Protein AF-A0A961GKP5-F1 (afdb_monomer_lite)

Sequence (134 aa):
MTSTETPQRLISDMRGVRYGEVLAVYQRDDGFEAEVYGTQLLNDCPQELWETLDPTAIAAELGAVFVKLNGPRYWMLDGLGTKVAVVDPVMRAFNGLDMRRIAVVHLGDDPVAVPYTERHVNRGAVFFFDAGSP

Radius of gyration: 16.38 Å; chains: 1; bounding box: 41×34×49 Å

pLDDT: mean 91.59, std 9.84, range [42.91, 98.5]

Structure (mmCIF, N/CA/C/O backbone):
data_AF-A0A961GKP5-F1
#
_entry.id   AF-A0A961GKP5-F1
#
loop_
_atom_site.group_PDB
_atom_site.id
_atom_site.type_symbol
_atom_site.label_atom_id
_atom_site.label_alt_id
_atom_site.label_comp_id
_atom_site.label_asym_id
_atom_site.label_entity_id
_atom_site.label_seq_id
_atom_site.pdbx_PDB_ins_code
_atom_site.Cartn_x
_atom_site.Cartn_y
_atom_site.Cartn_z
_atom_site.occupancy
_atom_site.B_iso_or_equiv
_atom_site.auth_seq_id
_atom_site.auth_comp_id
_atom_site.auth_asym_id
_atom_site.auth_atom_id
_atom_site.pdbx_PDB_model_num
ATOM 1 N N . MET A 1 1 ? -14.490 -13.849 -33.123 1.00 42.91 1 MET A N 1
ATOM 2 C CA . MET A 1 1 ? -13.048 -13.904 -32.815 1.00 42.91 1 MET A CA 1
ATOM 3 C C . MET A 1 1 ? -12.736 -12.685 -31.971 1.00 42.91 1 MET A C 1
ATOM 5 O O . MET A 1 1 ? -12.700 -11.587 -32.504 1.00 42.91 1 MET A O 1
ATOM 9 N N . THR A 1 2 ? -12.655 -12.837 -30.655 1.00 46.72 2 THR A N 1
ATOM 10 C CA . THR A 1 2 ? -12.161 -11.779 -29.767 1.00 46.72 2 THR A CA 1
ATOM 11 C C . THR A 1 2 ? -10.656 -11.688 -29.989 1.00 46.72 2 THR A C 1
ATOM 13 O O . THR A 1 2 ? -9.949 -12.669 -29.776 1.00 46.72 2 THR A O 1
ATOM 16 N N . SER A 1 3 ? -10.179 -10.559 -30.512 1.00 52.59 3 SER A N 1
ATOM 17 C CA . SER A 1 3 ? -8.747 -10.308 -30.660 1.00 52.59 3 SER A CA 1
ATOM 18 C C . SER A 1 3 ? -8.150 -10.189 -29.261 1.00 52.59 3 SER A C 1
ATOM 20 O O . SER A 1 3 ? -8.503 -9.272 -28.522 1.00 52.59 3 SER A O 1
ATOM 22 N N . THR A 1 4 ? -7.310 -11.138 -28.859 1.00 60.75 4 THR A N 1
ATOM 23 C CA . THR A 1 4 ? -6.550 -11.036 -27.612 1.00 60.75 4 THR A CA 1
ATOM 24 C C . THR A 1 4 ? -5.416 -10.047 -27.863 1.00 60.75 4 THR A C 1
ATOM 26 O O . THR A 1 4 ? -4.362 -10.424 -28.375 1.00 60.75 4 THR A O 1
ATOM 29 N N . GLU A 1 5 ? -5.648 -8.762 -27.599 1.00 75.75 5 GLU A N 1
ATOM 30 C CA . GLU A 1 5 ? -4.587 -7.759 -27.692 1.00 75.75 5 GLU A CA 1
ATOM 31 C C . GLU A 1 5 ? -3.441 -8.128 -26.746 1.00 75.75 5 GLU A C 1
ATOM 33 O O . GLU A 1 5 ? -3.649 -8.530 -25.598 1.00 75.75 5 GLU A O 1
ATOM 38 N N . THR A 1 6 ? -2.211 -8.029 -27.250 1.00 83.50 6 THR A N 1
ATOM 39 C CA . THR A 1 6 ? -1.018 -8.242 -26.433 1.00 83.50 6 THR A CA 1
ATOM 40 C C . THR A 1 6 ? -0.987 -7.196 -25.315 1.00 83.50 6 THR A C 1
ATOM 42 O O . THR A 1 6 ? -1.163 -6.011 -25.606 1.00 83.50 6 THR A O 1
ATOM 45 N N . PRO A 1 7 ? -0.753 -7.585 -24.047 1.00 88.81 7 PRO A N 1
ATOM 46 C CA . PRO A 1 7 ? -0.687 -6.626 -22.954 1.00 88.81 7 PRO A CA 1
ATOM 47 C C . PRO A 1 7 ? 0.378 -5.555 -23.214 1.00 88.81 7 PRO A C 1
ATOM 49 O O . PRO A 1 7 ? 1.528 -5.874 -23.521 1.00 88.81 7 PRO A O 1
ATOM 52 N N . GLN A 1 8 ? 0.008 -4.282 -23.065 1.00 93.56 8 GLN A N 1
ATOM 53 C CA . GLN A 1 8 ? 0.917 -3.155 -23.265 1.00 93.56 8 GLN A CA 1
ATOM 54 C C . GLN A 1 8 ? 1.628 -2.774 -21.959 1.00 93.56 8 GLN A C 1
ATOM 56 O O . GLN A 1 8 ? 0.993 -2.652 -20.907 1.00 93.56 8 GLN A O 1
ATOM 61 N N . ARG A 1 9 ? 2.945 -2.541 -22.034 1.00 95.38 9 ARG A N 1
ATOM 62 C CA . ARG A 1 9 ? 3.709 -1.905 -20.952 1.00 95.38 9 ARG A CA 1
ATOM 63 C C . ARG A 1 9 ? 3.412 -0.410 -20.952 1.00 95.38 9 ARG A C 1
ATOM 65 O O . ARG A 1 9 ? 3.669 0.267 -21.943 1.00 95.38 9 ARG A O 1
ATOM 72 N N . LEU A 1 10 ? 2.866 0.084 -19.846 1.00 95.31 10 LEU A N 1
ATOM 73 C CA . LEU A 1 10 ? 2.513 1.493 -19.663 1.00 95.31 10 LEU A CA 1
ATOM 74 C C . LEU A 1 10 ? 3.564 2.240 -18.839 1.00 95.31 10 LEU A C 1
ATOM 76 O O . LEU A 1 10 ? 3.749 3.438 -19.016 1.00 95.31 10 LEU A O 1
ATOM 80 N N . ILE A 1 11 ? 4.236 1.530 -17.932 1.00 95.81 11 ILE A N 1
ATOM 81 C CA . ILE A 1 11 ? 5.247 2.078 -17.029 1.00 95.81 11 ILE A CA 1
ATOM 82 C C . ILE A 1 11 ? 6.437 1.119 -17.020 1.00 95.81 11 ILE A C 1
ATOM 84 O O . ILE A 1 11 ? 6.244 -0.092 -16.896 1.00 95.81 11 ILE A O 1
ATOM 88 N N . SER A 1 12 ? 7.643 1.664 -17.150 1.00 96.06 12 SER A N 1
ATOM 89 C CA . SER A 1 12 ? 8.920 0.937 -17.139 1.00 96.06 12 SER A CA 1
ATOM 90 C C . SER A 1 12 ? 9.733 1.281 -15.890 1.00 96.06 12 SER A C 1
ATOM 92 O O . SER A 1 12 ? 9.296 2.088 -15.072 1.00 96.06 12 SER A O 1
ATOM 94 N N . ASP A 1 13 ? 10.914 0.673 -15.764 1.00 94.19 13 ASP A N 1
ATOM 95 C CA . ASP A 1 13 ? 11.936 1.012 -14.767 1.00 94.19 13 ASP A CA 1
ATOM 96 C C . ASP A 1 13 ? 11.451 0.857 -13.321 1.00 94.19 13 ASP A C 1
ATOM 98 O O . ASP A 1 13 ? 11.806 1.618 -12.424 1.00 94.19 13 ASP A O 1
ATOM 102 N N . MET A 1 14 ? 10.600 -0.145 -13.092 1.00 95.75 14 MET A N 1
ATOM 103 C CA . MET A 1 14 ? 10.002 -0.399 -11.781 1.00 95.75 14 MET A CA 1
ATOM 104 C C . MET A 1 14 ? 10.842 -1.322 -10.897 1.00 95.75 14 MET A C 1
ATOM 106 O O . MET A 1 14 ? 10.587 -1.409 -9.694 1.00 95.75 14 MET A O 1
ATOM 110 N N . ARG A 1 15 ? 11.855 -1.994 -11.449 1.00 95.31 15 ARG A N 1
ATOM 111 C CA . ARG A 1 15 ? 12.706 -2.894 -10.672 1.00 95.31 15 ARG A CA 1
ATOM 112 C C . ARG A 1 15 ? 13.489 -2.101 -9.633 1.00 95.31 15 ARG A C 1
ATOM 114 O O . ARG A 1 15 ? 14.113 -1.095 -9.947 1.00 95.31 15 ARG A O 1
ATOM 121 N N . GLY A 1 16 ? 13.444 -2.549 -8.382 1.00 95.19 16 GLY A N 1
ATOM 122 C CA . GLY A 1 16 ? 14.104 -1.856 -7.277 1.00 95.19 16 GLY A CA 1
ATOM 123 C C . GLY A 1 16 ? 13.435 -0.538 -6.874 1.00 95.19 16 GLY A C 1
ATOM 124 O O . GLY A 1 16 ? 13.956 0.150 -6.001 1.00 95.19 16 GLY A O 1
ATOM 125 N N . VAL A 1 17 ? 12.274 -0.181 -7.437 1.00 96.56 17 VAL A N 1
ATOM 126 C CA . VAL A 1 17 ? 11.507 0.970 -6.944 1.00 96.56 17 VAL A CA 1
ATOM 127 C C . VAL A 1 17 ? 10.959 0.648 -5.560 1.00 96.56 17 VAL A C 1
ATOM 129 O O . VAL A 1 17 ? 10.308 -0.384 -5.352 1.00 96.56 17 VAL A O 1
ATOM 132 N N . ARG A 1 18 ? 11.235 1.545 -4.610 1.00 97.81 18 ARG A N 1
ATOM 133 C CA . ARG A 1 18 ? 10.817 1.414 -3.218 1.00 97.81 18 ARG A CA 1
ATOM 134 C C . ARG A 1 18 ? 9.373 1.871 -3.031 1.00 97.81 18 ARG A C 1
ATOM 136 O O . ARG A 1 18 ? 8.953 2.875 -3.599 1.00 97.81 18 ARG A O 1
ATOM 143 N N . TYR A 1 19 ? 8.606 1.130 -2.241 1.00 98.19 19 TYR A N 1
ATOM 144 C CA . TYR A 1 19 ? 7.222 1.463 -1.911 1.00 98.19 19 TYR A CA 1
ATOM 145 C C . TYR A 1 19 ? 6.844 0.997 -0.504 1.00 98.19 19 TYR A C 1
ATOM 147 O O . TYR A 1 19 ? 7.494 0.124 0.065 1.00 98.19 19 TYR A O 1
ATOM 155 N N . GLY A 1 20 ? 5.766 1.544 0.047 1.00 98.12 20 GLY A N 1
ATOM 156 C CA . GLY A 1 20 ? 5.162 1.075 1.294 1.00 98.12 20 GLY A CA 1
ATOM 157 C C . GLY A 1 20 ? 3.651 0.986 1.170 1.00 98.12 20 GLY A C 1
ATOM 158 O O . GLY A 1 20 ? 3.059 1.628 0.299 1.00 98.12 20 GLY A O 1
ATOM 159 N N . GLU A 1 21 ? 3.034 0.174 2.027 1.00 98.00 21 GLU A N 1
ATOM 160 C CA . GLU A 1 21 ? 1.582 -0.005 2.059 1.00 98.00 21 GLU A CA 1
ATOM 161 C C . GLU A 1 21 ? 1.035 0.061 3.495 1.00 98.00 21 GLU A C 1
ATOM 163 O O . GLU A 1 21 ? 1.524 -0.631 4.390 1.00 98.00 21 GLU A O 1
ATOM 168 N N . VAL A 1 22 ? -0.010 0.859 3.702 1.00 98.38 22 VAL A N 1
ATOM 169 C CA . VAL A 1 22 ? -0.811 0.923 4.930 1.00 98.38 22 VAL A CA 1
ATOM 170 C C . VAL A 1 22 ? -2.119 0.183 4.664 1.00 98.38 22 VAL A C 1
ATOM 172 O O . VAL A 1 22 ? -2.903 0.588 3.807 1.00 98.38 22 VAL A O 1
ATOM 175 N N . LEU A 1 23 ? -2.343 -0.927 5.365 1.00 97.50 23 LEU A N 1
ATOM 176 C CA . LEU A 1 23 ? -3.549 -1.744 5.228 1.00 97.50 23 LEU A CA 1
ATOM 177 C C . LEU A 1 23 ? -4.475 -1.435 6.401 1.00 97.50 23 LEU A C 1
ATOM 179 O O . LEU A 1 23 ? -4.227 -1.913 7.508 1.00 97.50 23 LEU A O 1
ATOM 183 N N . ALA A 1 24 ? -5.515 -0.642 6.162 1.00 97.94 24 ALA A N 1
ATOM 184 C CA . ALA A 1 24 ? -6.540 -0.332 7.152 1.00 97.94 24 ALA A CA 1
ATOM 185 C C . ALA A 1 24 ? -7.656 -1.375 7.073 1.00 97.94 24 ALA A C 1
ATOM 187 O O . ALA A 1 24 ? -8.315 -1.497 6.041 1.00 97.94 24 ALA A O 1
ATOM 188 N N . VAL A 1 25 ? -7.837 -2.149 8.143 1.00 97.38 25 VAL A N 1
ATOM 189 C CA . VAL A 1 25 ? -8.804 -3.248 8.193 1.00 97.38 25 VAL A CA 1
ATOM 190 C C . VAL A 1 25 ? -10.062 -2.807 8.910 1.00 97.38 25 VAL A C 1
ATOM 192 O O . VAL A 1 25 ? -10.012 -2.315 10.034 1.00 97.38 25 VAL A O 1
ATOM 195 N N . TYR A 1 26 ? -11.201 -3.048 8.285 1.00 97.50 26 TYR A N 1
ATOM 196 C CA . TYR A 1 26 ? -12.505 -2.707 8.805 1.00 97.50 26 TYR A CA 1
ATOM 197 C C . TYR A 1 26 ? -13.390 -3.936 8.930 1.00 97.50 26 TYR A C 1
ATOM 199 O O . TYR A 1 26 ? -13.313 -4.854 8.116 1.00 97.50 26 TYR A O 1
ATOM 207 N N . GLN A 1 27 ? -14.277 -3.904 9.918 1.00 96.69 27 GLN A N 1
ATOM 208 C CA . GLN A 1 27 ? -15.420 -4.800 9.977 1.00 96.69 27 GLN A CA 1
ATOM 209 C C . GLN A 1 27 ? -16.561 -4.210 9.135 1.00 96.69 27 GLN A C 1
ATOM 211 O O . GLN A 1 27 ? -16.861 -3.015 9.223 1.00 96.69 27 GLN A O 1
ATOM 216 N N . ARG A 1 28 ? -17.161 -5.048 8.296 1.00 94.38 28 ARG A N 1
ATOM 217 C CA . ARG A 1 28 ? -18.333 -4.788 7.455 1.00 94.38 28 ARG A CA 1
ATOM 218 C C . ARG A 1 28 ? -19.419 -5.808 7.798 1.00 94.38 28 ARG A C 1
ATOM 220 O O . ARG A 1 28 ? -19.182 -6.743 8.564 1.00 94.38 28 ARG A O 1
ATOM 227 N N . ASP A 1 29 ? -20.600 -5.628 7.220 1.00 92.12 29 ASP A N 1
ATOM 228 C CA . ASP A 1 29 ? -21.729 -6.540 7.432 1.00 92.12 29 ASP A CA 1
ATOM 229 C C . ASP A 1 29 ? -21.451 -7.956 6.889 1.00 92.12 29 ASP A C 1
ATOM 231 O O . ASP A 1 29 ? -21.998 -8.930 7.400 1.00 92.12 29 ASP A O 1
ATOM 235 N N . ASP A 1 30 ? -20.581 -8.080 5.883 1.00 89.88 30 ASP A N 1
ATOM 236 C CA . ASP A 1 30 ? -20.222 -9.317 5.180 1.00 89.88 30 ASP A CA 1
ATOM 237 C C . ASP A 1 30 ? -18.813 -9.846 5.521 1.00 89.88 30 ASP A C 1
ATOM 239 O O . ASP A 1 30 ? -18.262 -10.679 4.800 1.00 89.88 30 ASP A O 1
ATOM 243 N N . GLY A 1 31 ? -18.228 -9.377 6.627 1.00 93.50 31 GLY A N 1
ATOM 244 C CA . GLY A 1 31 ? -16.925 -9.818 7.126 1.00 93.50 31 GLY A CA 1
ATOM 245 C C . GLY A 1 31 ? -15.917 -8.678 7.219 1.00 93.50 31 GLY A C 1
ATOM 246 O O . GLY A 1 31 ? -16.268 -7.521 7.442 1.00 93.50 31 GLY A O 1
ATOM 247 N N . PHE A 1 32 ? -14.633 -8.996 7.095 1.00 94.81 32 PHE A N 1
ATOM 248 C CA . PHE A 1 32 ? -13.556 -8.017 7.165 1.00 94.81 32 PHE A CA 1
ATOM 249 C C . PHE A 1 32 ? -13.059 -7.611 5.782 1.00 94.81 32 PHE A C 1
ATOM 251 O O . PHE A 1 32 ? -12.905 -8.430 4.874 1.00 94.81 32 PHE A O 1
ATOM 258 N N . GLU A 1 33 ? -12.726 -6.334 5.652 1.00 94.06 33 GLU A N 1
ATOM 259 C CA . GLU A 1 33 ? -12.208 -5.731 4.431 1.00 94.06 33 GLU A CA 1
ATOM 260 C C . GLU A 1 33 ? -10.985 -4.871 4.754 1.00 94.06 33 GLU A C 1
ATOM 262 O O . GLU A 1 33 ? -10.994 -4.110 5.719 1.00 94.06 33 GLU A O 1
ATOM 267 N N . ALA A 1 34 ? -9.930 -4.971 3.946 1.00 94.81 34 ALA A N 1
ATOM 268 C CA . ALA A 1 34 ? -8.757 -4.114 4.046 1.00 94.81 34 ALA A CA 1
ATOM 269 C C . ALA A 1 34 ? -8.707 -3.108 2.894 1.00 94.81 34 ALA A C 1
ATOM 271 O O . ALA A 1 34 ? -8.593 -3.498 1.730 1.00 94.81 34 ALA A O 1
ATOM 272 N N . GLU A 1 35 ? -8.692 -1.817 3.216 1.00 95.56 35 GLU A N 1
ATOM 273 C CA . GLU A 1 35 ? -8.282 -0.783 2.272 1.00 95.56 35 GLU A CA 1
ATOM 274 C C . GLU A 1 35 ? -6.757 -0.671 2.268 1.00 95.56 35 GLU A C 1
ATOM 276 O O . GLU A 1 35 ? -6.128 -0.449 3.305 1.00 95.56 35 GLU A O 1
ATOM 281 N N . VAL A 1 36 ? -6.149 -0.820 1.092 1.00 95.62 36 VAL A N 1
ATOM 282 C CA . VAL A 1 36 ? -4.695 -0.757 0.925 1.00 95.62 36 VAL A CA 1
ATOM 283 C C . VAL A 1 36 ? -4.319 0.604 0.366 1.00 95.62 36 VAL A C 1
ATOM 285 O O . VAL A 1 36 ? -4.591 0.891 -0.803 1.00 95.62 36 VAL A O 1
ATOM 288 N N . TYR A 1 37 ? -3.666 1.424 1.181 1.00 97.88 37 TYR A N 1
ATOM 289 C CA . TYR A 1 37 ? -3.061 2.685 0.769 1.00 97.88 37 TYR A CA 1
ATOM 290 C C . TYR A 1 37 ? -1.593 2.455 0.439 1.00 97.88 37 TYR A C 1
ATOM 292 O O . TYR A 1 37 ? -0.885 1.825 1.216 1.00 97.88 37 TYR A O 1
ATOM 300 N N . GLY A 1 38 ? -1.130 2.937 -0.709 1.00 97.50 38 GLY A N 1
ATOM 301 C CA . GLY A 1 38 ? 0.226 2.686 -1.181 1.00 97.50 38 GLY A CA 1
ATOM 302 C C . GLY A 1 38 ? 0.898 3.918 -1.779 1.00 97.50 38 GLY A C 1
ATOM 303 O O . GLY A 1 38 ? 0.226 4.816 -2.295 1.00 97.50 38 GLY A O 1
ATOM 304 N N . THR A 1 39 ? 2.232 3.953 -1.712 1.00 98.06 39 THR A N 1
ATOM 305 C CA . THR A 1 39 ? 3.064 5.050 -2.250 1.00 98.06 39 THR A CA 1
ATOM 306 C C .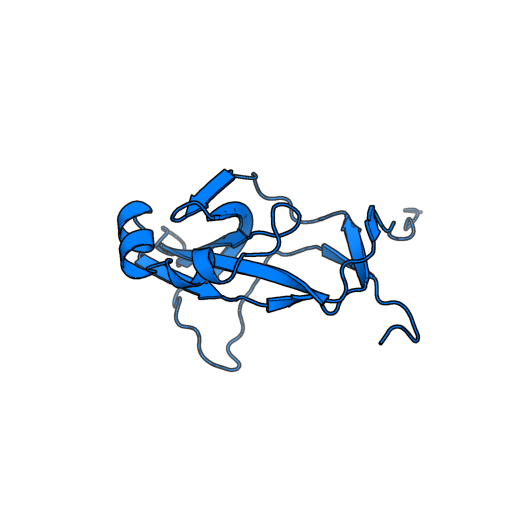 THR A 1 39 ? 3.376 4.906 -3.743 1.00 98.06 39 THR A C 1
ATOM 308 O O . THR A 1 39 ? 4.033 5.769 -4.325 1.00 98.06 39 THR A O 1
ATOM 311 N N . GLN A 1 40 ? 2.953 3.811 -4.388 1.00 94.44 40 GLN A N 1
ATOM 312 C CA . GLN A 1 40 ? 3.383 3.466 -5.744 1.00 94.44 40 GLN A CA 1
ATOM 313 C C . GLN A 1 40 ? 3.043 4.586 -6.732 1.00 94.44 40 GLN A C 1
ATOM 315 O O . GLN A 1 40 ? 1.877 4.967 -6.869 1.00 94.44 40 GLN A O 1
ATOM 320 N N . LEU A 1 41 ? 4.060 5.037 -7.475 1.00 93.31 41 LEU A N 1
ATOM 321 C CA . LEU A 1 41 ? 4.009 6.149 -8.438 1.00 93.31 41 LEU A CA 1
ATOM 322 C C . LEU A 1 41 ? 3.705 7.527 -7.815 1.00 93.31 41 LEU A C 1
ATOM 324 O O . LEU A 1 41 ? 3.317 8.436 -8.544 1.00 93.31 41 LEU A O 1
ATOM 328 N N . LEU A 1 42 ?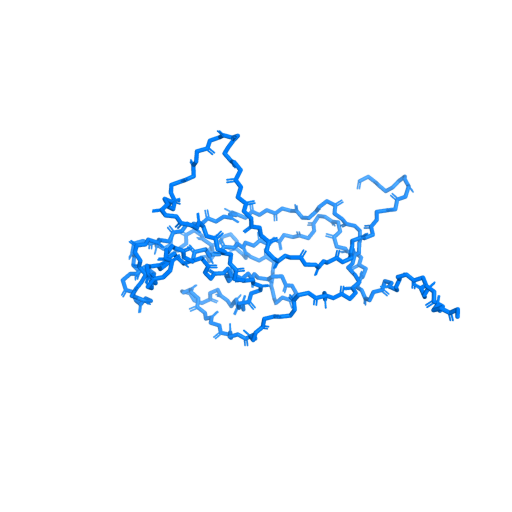 3.842 7.680 -6.494 1.00 96.25 42 LEU A N 1
ATOM 329 C CA . LEU A 1 42 ? 3.678 8.954 -5.783 1.00 96.25 42 LEU A CA 1
ATOM 330 C C . LEU A 1 42 ? 4.987 9.399 -5.124 1.00 96.25 42 LEU A C 1
ATOM 332 O O . LEU A 1 42 ? 5.397 10.542 -5.279 1.00 96.25 42 LEU A O 1
ATOM 336 N N . ASN A 1 43 ? 5.648 8.488 -4.411 1.00 97.00 43 ASN A N 1
ATOM 337 C CA . ASN A 1 43 ? 6.953 8.694 -3.786 1.00 97.00 43 ASN A CA 1
ATOM 338 C C . ASN A 1 43 ? 7.644 7.340 -3.547 1.00 97.0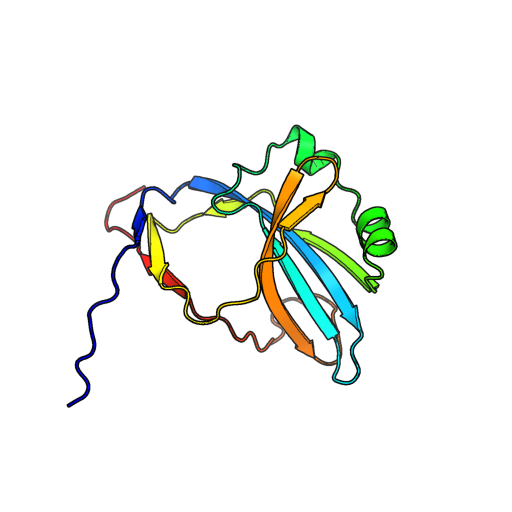0 43 ASN A C 1
ATOM 340 O O . ASN A 1 43 ? 7.042 6.275 -3.702 1.00 97.00 43 ASN A O 1
ATOM 344 N N . ASP A 1 44 ? 8.909 7.382 -3.144 1.00 96.19 44 ASP A N 1
ATOM 345 C CA . ASP A 1 44 ? 9.767 6.223 -2.872 1.00 96.19 44 ASP A CA 1
ATOM 346 C C . ASP A 1 44 ? 9.661 5.703 -1.421 1.00 96.19 44 ASP A C 1
ATOM 348 O O . ASP A 1 44 ? 10.525 4.959 -0.945 1.00 96.19 44 ASP A O 1
ATOM 352 N N . CYS A 1 45 ? 8.582 6.064 -0.716 1.00 97.94 45 CYS A N 1
ATOM 353 C CA . CYS A 1 45 ? 8.290 5.710 0.673 1.00 97.94 45 CYS A CA 1
ATOM 354 C C . CYS A 1 45 ? 9.362 6.159 1.695 1.00 97.94 45 CYS A C 1
ATOM 356 O O . CYS A 1 45 ? 9.807 5.311 2.474 1.00 97.94 45 CYS A O 1
ATOM 358 N N . PRO A 1 46 ? 9.829 7.427 1.724 1.00 97.75 46 PRO A N 1
ATOM 359 C CA . PRO A 1 46 ? 11.005 7.865 2.497 1.00 97.75 46 PRO A CA 1
ATOM 360 C C . PRO A 1 46 ? 11.098 7.254 3.904 1.00 97.75 46 PRO A C 1
ATOM 362 O O . PRO A 1 46 ? 10.113 7.241 4.638 1.00 97.75 46 PRO A O 1
ATOM 365 N N . GLN A 1 47 ? 12.264 6.698 4.266 1.00 97.69 47 GLN A N 1
ATOM 366 C CA . GLN A 1 47 ? 12.438 5.943 5.523 1.00 97.69 47 GLN A CA 1
ATOM 367 C C . GLN A 1 47 ? 12.041 6.767 6.750 1.00 97.69 47 GLN A C 1
ATOM 369 O O . GLN A 1 47 ? 11.295 6.279 7.590 1.00 97.69 47 GLN A O 1
ATOM 374 N N . GLU A 1 48 ? 12.484 8.021 6.800 1.00 97.69 48 GLU A N 1
ATOM 375 C CA . GLU A 1 48 ? 12.199 8.951 7.894 1.00 97.69 48 GLU A CA 1
ATOM 376 C C . GLU A 1 48 ? 10.699 9.202 8.095 1.00 97.69 48 GLU A C 1
ATOM 378 O O . GLU A 1 48 ? 10.242 9.257 9.230 1.00 97.69 48 GLU A O 1
ATOM 383 N N . LEU A 1 49 ? 9.911 9.277 7.017 1.00 98.12 49 LEU A N 1
ATOM 384 C CA . LEU A 1 49 ? 8.457 9.414 7.109 1.00 98.12 49 LEU A CA 1
ATOM 385 C C . LEU A 1 49 ? 7.799 8.079 7.465 1.00 98.12 49 LEU A C 1
ATOM 387 O O . LEU A 1 49 ? 6.895 8.038 8.293 1.00 98.12 49 LEU A O 1
ATOM 391 N N . TRP A 1 50 ? 8.264 6.971 6.887 1.00 98.38 50 TRP A N 1
ATOM 392 C CA . TRP A 1 50 ? 7.715 5.646 7.175 1.00 98.38 50 TRP A CA 1
ATOM 393 C C . TRP A 1 50 ? 7.865 5.248 8.650 1.00 98.38 50 TRP A C 1
ATOM 395 O O . TRP A 1 50 ? 6.930 4.717 9.244 1.00 98.38 50 TRP A O 1
ATOM 405 N N . GLU A 1 51 ? 9.017 5.532 9.261 1.00 98.06 51 GLU A N 1
ATOM 406 C CA . GLU A 1 51 ? 9.286 5.224 10.675 1.00 98.06 51 GLU A CA 1
ATOM 407 C C . GLU A 1 51 ? 8.432 6.036 11.649 1.00 98.06 51 GLU A C 1
ATOM 409 O O . GLU A 1 51 ? 8.292 5.659 12.810 1.00 98.06 51 GLU A O 1
ATOM 414 N N . THR A 1 52 ? 7.832 7.130 11.184 1.00 97.94 52 THR A N 1
ATOM 415 C CA . THR A 1 52 ? 6.941 7.949 12.009 1.00 97.94 52 THR A CA 1
ATOM 416 C C . THR A 1 52 ? 5.505 7.423 12.064 1.00 97.94 52 THR A C 1
ATOM 418 O O . THR A 1 52 ? 4.694 7.947 12.827 1.00 97.94 52 THR A O 1
ATOM 421 N N . LEU A 1 53 ? 5.161 6.416 11.253 1.00 98.50 53 LEU A N 1
ATOM 422 C CA . LEU A 1 53 ? 3.807 5.877 11.201 1.00 98.50 53 LEU A CA 1
ATOM 423 C C . LEU A 1 53 ? 3.493 5.051 12.452 1.00 98.50 53 LEU A C 1
ATOM 425 O O . LEU A 1 53 ? 4.152 4.052 12.736 1.00 98.50 53 LEU A O 1
ATOM 429 N N . ASP A 1 54 ? 2.415 5.414 13.144 1.00 98.31 54 ASP A N 1
ATOM 430 C CA . ASP A 1 54 ? 1.847 4.624 14.236 1.00 98.31 54 ASP A CA 1
ATOM 431 C C . ASP A 1 54 ? 0.564 3.917 13.755 1.00 98.31 54 ASP A C 1
ATOM 433 O O . ASP A 1 54 ? -0.456 4.579 13.539 1.00 98.31 54 ASP A O 1
ATOM 437 N N . PRO A 1 55 ? 0.562 2.579 13.596 1.00 98.06 55 PRO A N 1
ATOM 438 C CA . PRO A 1 55 ? -0.621 1.856 13.133 1.00 98.06 55 PRO A CA 1
ATOM 439 C C . PRO A 1 55 ? -1.817 1.991 14.085 1.00 98.06 55 PRO A C 1
ATOM 441 O O . PRO A 1 55 ? -2.957 1.977 13.626 1.00 98.06 55 PRO A O 1
ATOM 444 N N . THR A 1 56 ? -1.592 2.149 15.390 1.00 98.38 56 THR A N 1
ATOM 445 C CA . THR A 1 56 ? -2.678 2.311 16.368 1.00 98.38 56 THR A CA 1
ATOM 446 C C . THR A 1 56 ? -3.332 3.678 16.213 1.00 98.38 56 THR A C 1
ATOM 448 O O . THR A 1 56 ? -4.559 3.774 16.165 1.00 98.38 56 THR A O 1
ATOM 451 N N . ALA A 1 57 ? -2.522 4.731 16.077 1.00 98.31 57 ALA A N 1
ATOM 452 C CA . ALA A 1 57 ? -3.019 6.087 15.858 1.00 98.31 57 ALA A CA 1
ATOM 453 C C . ALA A 1 57 ? -3.766 6.201 14.521 1.00 98.31 57 ALA A C 1
ATOM 455 O O . ALA A 1 57 ? -4.864 6.753 14.473 1.00 98.31 57 ALA A O 1
ATOM 456 N N . ILE A 1 58 ? -3.216 5.606 13.456 1.00 98.44 58 ILE A N 1
ATOM 457 C CA . ILE A 1 58 ? -3.851 5.579 12.133 1.00 98.44 58 ILE A CA 1
ATOM 458 C C . ILE A 1 58 ? -5.172 4.802 12.186 1.00 98.44 58 ILE A C 1
ATOM 460 O O . ILE A 1 58 ? -6.166 5.251 11.621 1.00 98.44 58 ILE A O 1
ATOM 464 N N . ALA A 1 59 ? -5.222 3.655 12.875 1.00 98.44 59 ALA A N 1
ATOM 465 C CA . ALA A 1 59 ? -6.461 2.895 13.020 1.00 98.44 59 ALA A CA 1
ATOM 466 C C . ALA A 1 59 ? -7.551 3.723 13.713 1.00 98.44 59 ALA A C 1
ATOM 468 O O . ALA A 1 59 ? -8.684 3.763 13.233 1.00 98.44 59 ALA A O 1
ATOM 469 N N . ALA A 1 60 ? -7.194 4.433 14.788 1.00 98.31 60 ALA A N 1
ATOM 470 C CA . ALA A 1 60 ? -8.112 5.308 15.506 1.00 98.31 60 ALA A CA 1
ATOM 471 C C . ALA A 1 60 ? -8.609 6.478 14.638 1.00 98.31 60 ALA A C 1
ATOM 473 O O . ALA A 1 60 ? -9.807 6.753 14.629 1.00 98.31 60 ALA A O 1
ATOM 474 N N . GLU A 1 61 ? -7.724 7.130 13.875 1.00 97.38 61 GLU A N 1
ATOM 475 C CA . GLU A 1 61 ? -8.095 8.208 12.943 1.00 97.38 61 GLU A CA 1
ATOM 476 C C . GLU A 1 61 ? -9.072 7.716 11.867 1.00 97.38 61 GLU A C 1
ATOM 478 O O . GLU A 1 61 ? -10.049 8.389 11.535 1.00 97.38 61 GLU A O 1
ATOM 483 N N . LEU A 1 62 ? -8.813 6.529 11.323 1.00 97.25 62 LEU A N 1
ATOM 484 C CA . LEU A 1 62 ? -9.588 5.961 10.229 1.00 97.25 62 LEU A CA 1
ATOM 485 C C . LEU A 1 62 ? -10.876 5.261 10.678 1.00 97.25 62 LEU A C 1
ATOM 487 O O . LEU A 1 62 ? -11.671 4.881 9.818 1.00 97.25 62 LEU A O 1
ATOM 491 N N . GLY A 1 63 ? -11.073 5.037 11.981 1.00 97.75 63 GLY A N 1
ATOM 492 C CA . GLY A 1 63 ? -12.130 4.157 12.487 1.00 97.75 63 GLY A CA 1
ATOM 493 C C . GLY A 1 63 ? -11.952 2.698 12.042 1.00 97.75 63 GLY A C 1
ATOM 494 O O . GLY A 1 63 ? -12.932 1.976 11.860 1.00 97.75 63 GLY A O 1
ATOM 495 N N . ALA A 1 64 ? -10.709 2.279 11.803 1.00 97.94 64 ALA A N 1
ATOM 496 C CA . ALA A 1 64 ? -10.363 0.914 11.433 1.00 97.94 64 ALA A CA 1
ATOM 497 C C . ALA A 1 64 ? -10.245 0.034 12.689 1.00 97.94 64 ALA A C 1
ATOM 499 O O . ALA A 1 64 ? -9.896 0.510 13.768 1.00 97.94 64 ALA A O 1
ATOM 500 N N . VAL A 1 65 ? -10.488 -1.269 12.546 1.00 97.19 65 VAL A N 1
ATOM 501 C CA . VAL A 1 65 ? -10.306 -2.254 13.626 1.00 97.19 65 VAL A CA 1
ATOM 502 C C . VAL A 1 65 ? -8.826 -2.376 13.981 1.00 97.19 65 VAL A C 1
ATOM 504 O O . VAL A 1 65 ? -8.460 -2.415 15.152 1.00 97.19 65 VAL A O 1
ATOM 507 N N . PHE A 1 66 ? -7.969 -2.419 12.963 1.00 97.44 66 PHE A N 1
ATOM 508 C CA . PHE A 1 66 ? -6.524 -2.302 13.108 1.00 97.44 66 PHE A CA 1
ATOM 509 C C . PHE A 1 66 ? -5.893 -1.876 11.782 1.00 97.44 66 PHE A C 1
ATOM 511 O O . PHE A 1 66 ? -6.517 -1.932 10.719 1.00 97.44 66 PHE A O 1
ATOM 518 N N . VAL A 1 67 ? -4.624 -1.482 11.847 1.00 98.19 67 VAL A N 1
ATOM 519 C CA . VAL A 1 67 ? -3.806 -1.168 10.677 1.00 98.19 67 VAL A CA 1
ATOM 520 C C . VAL A 1 67 ? -2.573 -2.057 10.668 1.00 98.19 67 VAL A C 1
ATOM 522 O O . VAL A 1 67 ? -1.923 -2.256 11.693 1.00 98.19 67 VAL A O 1
ATOM 525 N N . LYS A 1 68 ? -2.225 -2.570 9.489 1.00 96.75 68 LYS A N 1
ATOM 526 C CA . LYS A 1 68 ? -0.960 -3.263 9.248 1.00 96.75 68 LYS A CA 1
ATOM 527 C C . LYS A 1 68 ? -0.074 -2.417 8.343 1.00 96.75 68 LYS A C 1
ATOM 529 O O . LYS A 1 68 ? -0.440 -2.126 7.206 1.00 96.75 68 LYS A O 1
ATOM 534 N N . LEU A 1 69 ? 1.118 -2.089 8.831 1.00 97.88 69 LEU A N 1
ATOM 535 C CA . LEU A 1 69 ? 2.172 -1.477 8.027 1.00 97.88 69 LEU A CA 1
ATOM 536 C C . LEU A 1 69 ? 2.939 -2.565 7.277 1.00 97.88 69 LEU A C 1
ATOM 538 O O . LEU A 1 69 ? 3.320 -3.591 7.842 1.00 97.88 69 LEU A O 1
ATOM 542 N N . ASN A 1 70 ? 3.125 -2.361 5.980 1.00 97.06 70 ASN A N 1
ATOM 543 C CA . ASN A 1 70 ? 3.565 -3.395 5.058 1.00 97.06 70 ASN A CA 1
ATOM 544 C C . ASN A 1 70 ? 4.653 -2.843 4.131 1.00 97.06 70 ASN A C 1
ATOM 546 O O . ASN A 1 70 ? 4.455 -2.658 2.932 1.00 97.06 70 ASN A O 1
ATOM 550 N N . GLY A 1 71 ? 5.809 -2.551 4.718 1.00 95.25 71 GLY A N 1
ATOM 551 C CA . GLY A 1 71 ? 6.935 -1.946 4.025 1.00 95.25 71 GLY A CA 1
ATOM 552 C C . GLY A 1 71 ? 8.003 -1.407 4.976 1.00 95.25 71 GLY A C 1
ATOM 553 O O . GLY A 1 71 ? 7.931 -1.670 6.180 1.00 95.25 71 GLY A O 1
ATOM 554 N N . PRO A 1 72 ? 8.988 -0.676 4.432 1.00 96.50 72 PRO A N 1
ATOM 555 C CA . PRO A 1 72 ? 9.183 -0.416 3.004 1.00 96.50 72 PRO A CA 1
ATOM 556 C C . PRO A 1 72 ? 9.591 -1.689 2.247 1.00 96.50 72 PRO A C 1
ATOM 558 O O . PRO A 1 72 ? 10.157 -2.620 2.815 1.00 96.50 72 PRO A O 1
ATOM 561 N N . ARG A 1 73 ? 9.282 -1.749 0.956 1.00 96.56 73 ARG A N 1
ATOM 562 C CA . ARG A 1 73 ? 9.559 -2.868 0.050 1.00 96.56 73 ARG A CA 1
ATOM 563 C C . ARG A 1 73 ? 10.160 -2.386 -1.248 1.00 96.56 73 ARG A C 1
ATOM 565 O O . ARG A 1 73 ? 10.088 -1.205 -1.557 1.00 96.56 73 ARG A O 1
ATOM 572 N N . TYR A 1 74 ? 10.667 -3.331 -2.027 1.00 96.38 74 TYR A N 1
ATOM 573 C CA . TYR A 1 74 ? 11.172 -3.098 -3.369 1.00 96.38 74 TYR A CA 1
ATOM 574 C C . TYR A 1 74 ? 10.411 -3.953 -4.374 1.00 96.38 74 TYR A C 1
ATOM 576 O O . TYR A 1 74 ? 10.110 -5.122 -4.116 1.00 96.38 74 TYR A O 1
ATOM 584 N N . TRP A 1 75 ? 10.073 -3.366 -5.515 1.00 94.75 75 TRP A N 1
ATOM 585 C CA . TRP A 1 75 ? 9.494 -4.107 -6.627 1.00 94.75 75 TRP A CA 1
ATOM 586 C C . TRP A 1 75 ? 10.532 -5.016 -7.290 1.00 94.75 75 TRP A C 1
ATOM 588 O O . TRP A 1 75 ? 11.676 -4.624 -7.506 1.00 94.75 75 TRP A O 1
ATOM 598 N N . MET A 1 76 ? 10.104 -6.227 -7.647 1.00 94.50 76 MET A N 1
ATOM 599 C CA . MET A 1 76 ? 10.889 -7.180 -8.449 1.00 94.50 76 MET A CA 1
ATOM 600 C C . MET A 1 76 ? 10.449 -7.236 -9.919 1.00 94.50 76 MET A C 1
ATOM 602 O O . MET A 1 76 ? 11.021 -7.981 -10.706 1.00 94.50 76 MET A O 1
ATOM 606 N N . LEU A 1 77 ? 9.393 -6.502 -10.271 1.00 95.12 77 LEU A N 1
ATOM 607 C CA . LEU A 1 77 ? 8.885 -6.381 -11.636 1.00 95.12 77 LEU A CA 1
ATOM 608 C C . LEU A 1 77 ? 9.618 -5.257 -12.373 1.00 95.12 77 LEU A C 1
ATOM 610 O O . LEU A 1 77 ? 10.022 -4.286 -11.742 1.00 95.12 77 LEU A O 1
ATOM 614 N N . ASP A 1 78 ? 9.727 -5.356 -13.695 1.00 96.50 78 ASP A N 1
ATOM 615 C CA . ASP A 1 78 ? 10.393 -4.357 -14.545 1.00 96.50 78 ASP A CA 1
ATOM 616 C C . ASP A 1 78 ? 9.424 -3.297 -15.073 1.00 96.50 78 ASP A C 1
ATOM 618 O O . ASP A 1 78 ? 9.806 -2.153 -15.318 1.00 96.50 78 ASP A O 1
ATOM 622 N N . GLY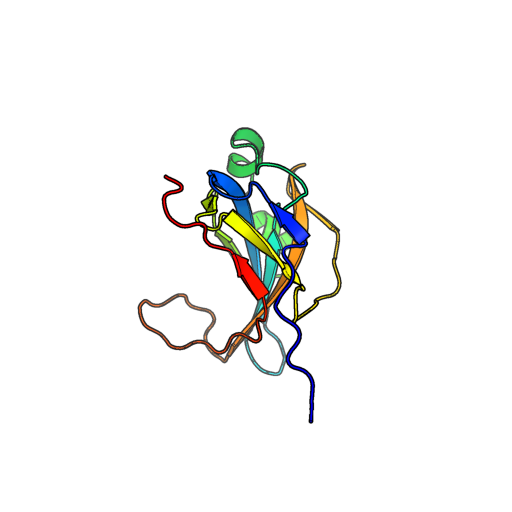 A 1 79 ? 8.147 -3.652 -15.218 1.00 95.94 79 GLY A N 1
ATOM 623 C CA . GLY A 1 79 ? 7.133 -2.726 -15.700 1.00 95.94 79 GLY A CA 1
ATOM 624 C C . GLY A 1 79 ? 5.708 -3.102 -15.327 1.00 95.94 79 GLY A C 1
ATOM 625 O O . GLY A 1 79 ? 5.403 -4.240 -14.962 1.00 95.94 79 GLY A O 1
ATOM 626 N N . LEU A 1 80 ? 4.821 -2.121 -15.449 1.00 95.19 80 LEU A N 1
ATOM 627 C CA . LEU A 1 80 ? 3.394 -2.230 -15.162 1.00 95.19 80 LEU A CA 1
ATOM 628 C C . LEU A 1 80 ? 2.599 -2.001 -16.452 1.00 95.19 80 LEU A C 1
ATOM 630 O O . LEU A 1 80 ? 2.932 -1.126 -17.256 1.00 95.19 80 LEU A O 1
ATOM 634 N N . GLY A 1 81 ? 1.538 -2.777 -16.641 1.00 94.00 81 GLY A N 1
ATOM 635 C CA . GLY A 1 81 ? 0.530 -2.556 -17.677 1.00 94.00 81 GLY A CA 1
ATOM 636 C C . GLY A 1 81 ? -0.797 -2.082 -17.094 1.00 94.00 81 GLY A C 1
ATOM 637 O O . GLY A 1 81 ? -0.861 -1.548 -15.984 1.00 94.00 81 GLY A O 1
ATOM 638 N N . THR A 1 82 ? -1.875 -2.300 -17.844 1.00 88.25 82 THR A N 1
ATOM 639 C CA . THR A 1 82 ? -3.228 -1.913 -17.433 1.00 88.25 82 THR A CA 1
ATOM 640 C C . THR A 1 82 ? -3.623 -2.572 -16.112 1.00 88.25 82 THR A C 1
ATOM 642 O O . THR A 1 82 ? -3.493 -3.785 -15.922 1.00 88.25 82 THR A O 1
ATOM 645 N N . LYS A 1 83 ? -4.149 -1.761 -15.192 1.00 81.69 83 LYS A N 1
ATOM 646 C CA . LYS A 1 83 ? -4.805 -2.250 -13.980 1.00 81.69 83 LYS A CA 1
ATOM 647 C C . LYS A 1 83 ? -6.226 -2.675 -14.334 1.00 81.69 83 LYS A C 1
ATOM 649 O O . LYS A 1 83 ? -6.995 -1.871 -14.845 1.00 81.69 83 LYS A O 1
ATOM 654 N N . VAL A 1 84 ? -6.560 -3.932 -14.066 1.00 73.56 84 VAL A N 1
ATOM 655 C CA . VAL A 1 84 ? -7.837 -4.532 -14.487 1.00 73.56 84 VAL A CA 1
ATOM 656 C C . VAL A 1 84 ? -8.899 -4.399 -13.392 1.00 73.56 84 VAL A C 1
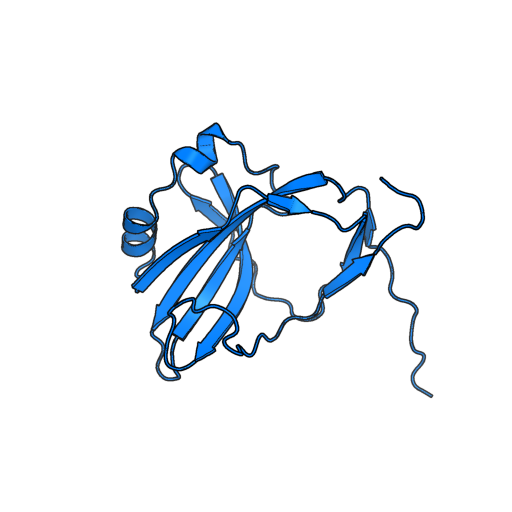ATOM 658 O O . VAL A 1 84 ? -10.053 -4.121 -13.690 1.00 73.56 84 VAL A O 1
ATOM 661 N N . ALA A 1 85 ? -8.508 -4.513 -12.119 1.00 74.44 85 ALA A N 1
ATOM 662 C CA . ALA A 1 85 ? -9.389 -4.255 -10.978 1.00 74.44 85 ALA A CA 1
ATOM 663 C C . ALA A 1 85 ? -9.128 -2.841 -10.435 1.00 74.44 85 ALA A C 1
ATOM 665 O O . ALA A 1 85 ? -8.266 -2.640 -9.574 1.00 74.44 85 ALA A O 1
ATOM 666 N N . VAL A 1 86 ? -9.800 -1.840 -11.006 1.00 75.44 86 VAL A N 1
ATOM 667 C CA . VAL A 1 86 ? -9.669 -0.440 -10.575 1.00 75.44 86 VAL A CA 1
ATOM 668 C C . VAL A 1 86 ? -10.447 -0.233 -9.275 1.00 75.44 86 VAL A C 1
ATOM 670 O O . VAL A 1 86 ? -11.540 -0.761 -9.105 1.00 75.44 86 VAL A O 1
ATOM 673 N N . VAL A 1 87 ? -9.872 0.546 -8.364 1.00 83.62 87 VAL A N 1
ATOM 674 C CA . VAL A 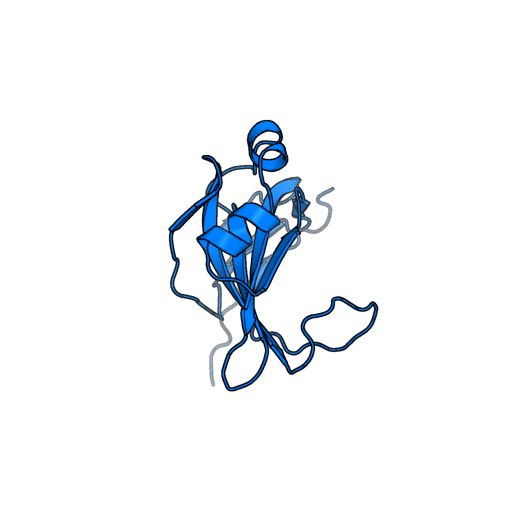1 87 ? -10.546 1.041 -7.159 1.00 83.62 87 VAL A CA 1
ATOM 675 C C . VAL A 1 87 ? -10.526 2.559 -7.202 1.00 83.62 87 VAL A C 1
ATOM 677 O O . VAL A 1 87 ? -9.610 3.135 -7.795 1.00 83.62 87 VAL A O 1
ATOM 680 N N . ASP A 1 88 ? -11.513 3.191 -6.575 1.00 87.69 88 ASP A N 1
ATOM 681 C CA . ASP A 1 88 ? -11.561 4.645 -6.470 1.00 87.69 88 ASP A CA 1
ATOM 682 C C . ASP A 1 88 ? -10.328 5.167 -5.694 1.00 87.69 88 ASP A C 1
ATOM 684 O O . ASP A 1 88 ? -10.120 4.754 -4.537 1.00 87.69 88 ASP A O 1
ATOM 688 N N . PRO A 1 89 ? -9.476 6.001 -6.327 1.00 89.25 89 PRO A N 1
ATOM 689 C CA . PRO A 1 89 ? -8.214 6.442 -5.754 1.00 89.25 89 PRO A CA 1
ATOM 690 C C . PRO A 1 89 ? -8.446 7.553 -4.729 1.00 89.25 89 PRO A C 1
ATOM 692 O O . PRO A 1 89 ? -8.436 8.740 -5.045 1.00 89.25 89 PRO A O 1
ATOM 695 N N . VAL A 1 90 ? -8.584 7.164 -3.466 1.00 96.19 90 VAL A N 1
ATOM 696 C CA . VAL A 1 90 ? -8.616 8.116 -2.351 1.00 96.19 90 VAL A CA 1
ATOM 697 C C . VAL A 1 90 ? -7.186 8.490 -1.987 1.00 96.19 90 VAL A C 1
ATOM 699 O O . VAL A 1 90 ? -6.421 7.636 -1.535 1.00 96.19 90 VAL A O 1
ATOM 702 N N . MET A 1 91 ? -6.827 9.755 -2.203 1.00 97.25 91 MET A N 1
ATOM 703 C CA . MET A 1 91 ? -5.556 10.323 -1.752 1.00 97.25 91 MET A CA 1
ATOM 704 C C . MET A 1 91 ? -5.600 10.556 -0.242 1.00 97.25 91 MET A C 1
ATOM 706 O O . MET A 1 91 ? -6.603 11.037 0.288 1.00 97.25 91 MET A O 1
ATOM 710 N N . ARG A 1 92 ? -4.509 10.231 0.448 1.00 97.06 92 ARG A N 1
ATOM 711 C CA . ARG A 1 92 ? -4.365 10.443 1.889 1.00 97.06 92 ARG A CA 1
ATOM 712 C C . ARG A 1 92 ? -2.897 10.597 2.253 1.00 97.06 92 ARG A C 1
ATOM 714 O O . ARG A 1 92 ? -2.066 9.864 1.731 1.00 97.06 92 ARG A O 1
ATOM 721 N N . ALA A 1 93 ? -2.603 11.501 3.178 1.00 97.44 93 ALA A N 1
ATOM 722 C CA . ALA A 1 93 ? -1.290 11.598 3.796 1.00 97.44 93 ALA A CA 1
ATOM 723 C C . ALA A 1 93 ? -1.328 10.951 5.184 1.00 97.44 93 ALA A C 1
ATOM 725 O O . ALA A 1 93 ? -2.223 11.252 5.973 1.00 97.44 93 ALA A O 1
ATOM 726 N N . PHE A 1 94 ? -0.352 10.099 5.493 1.00 97.50 94 PHE A N 1
ATOM 727 C CA . PHE A 1 94 ? -0.139 9.579 6.844 1.00 97.50 94 PHE A CA 1
ATOM 728 C C . PHE A 1 94 ? 1.135 10.193 7.402 1.00 97.50 94 PHE A C 1
ATOM 730 O O . PHE A 1 94 ? 2.227 9.890 6.934 1.00 97.50 94 PHE A O 1
ATOM 737 N N . ASN A 1 95 ? 0.983 11.111 8.353 1.00 94.94 95 ASN A N 1
ATOM 738 C CA . ASN A 1 95 ? 2.090 11.884 8.915 1.00 94.94 95 ASN A CA 1
ATOM 739 C C . ASN A 1 95 ? 3.034 12.496 7.851 1.00 94.94 95 ASN A C 1
ATOM 741 O O . ASN A 1 95 ? 4.254 12.399 7.934 1.00 94.94 95 ASN A O 1
ATOM 745 N N . GLY A 1 96 ? 2.451 13.086 6.801 1.00 96.06 96 GLY A N 1
ATOM 746 C CA . GLY A 1 96 ? 3.192 13.681 5.681 1.00 96.06 96 GLY A CA 1
ATOM 747 C C . GLY A 1 96 ? 3.623 12.701 4.583 1.00 96.06 96 GLY A C 1
ATOM 748 O O . GLY A 1 96 ? 4.101 13.145 3.544 1.00 96.06 96 GLY A O 1
ATOM 749 N N . LEU A 1 97 ? 3.425 11.389 4.757 1.00 98.19 97 LEU A N 1
ATOM 750 C CA . LEU A 1 97 ? 3.641 10.408 3.696 1.00 98.19 97 LEU A CA 1
ATOM 751 C C . LEU A 1 97 ? 2.416 10.320 2.781 1.00 98.19 97 LEU A C 1
ATOM 753 O O . LEU A 1 97 ? 1.405 9.716 3.147 1.00 98.19 97 LEU A O 1
ATOM 757 N N . ASP A 1 98 ? 2.524 10.886 1.581 1.00 98.31 98 ASP A N 1
ATOM 758 C CA . ASP A 1 98 ? 1.464 10.819 0.576 1.00 98.31 98 ASP A CA 1
ATOM 759 C C . ASP A 1 98 ? 1.244 9.387 0.074 1.00 98.31 98 ASP A C 1
ATOM 761 O O . ASP A 1 98 ? 2.165 8.681 -0.348 1.00 98.31 98 ASP A O 1
ATOM 765 N N . MET A 1 99 ? -0.011 8.958 0.081 1.00 98.31 99 MET A N 1
ATOM 766 C CA . MET A 1 99 ? -0.455 7.653 -0.383 1.00 98.31 99 MET A CA 1
ATOM 767 C C . MET A 1 99 ? -1.775 7.770 -1.144 1.00 98.31 99 MET A C 1
ATOM 769 O O . MET A 1 99 ? -2.503 8.762 -1.049 1.00 98.31 99 MET A O 1
ATOM 773 N N . ARG A 1 100 ? -2.125 6.712 -1.877 1.00 97.31 100 ARG A N 1
ATOM 774 C CA . ARG A 1 100 ? -3.476 6.540 -2.426 1.00 97.31 100 ARG A CA 1
ATOM 775 C C . ARG A 1 100 ? -4.013 5.150 -2.175 1.00 97.31 100 ARG A C 1
ATOM 777 O O . ARG A 1 100 ? -3.239 4.194 -2.153 1.00 97.31 100 ARG A O 1
ATOM 784 N N . ARG A 1 101 ? -5.335 5.013 -2.101 1.00 95.69 101 ARG A N 1
ATOM 785 C CA . ARG A 1 101 ? -5.982 3.700 -2.108 1.00 95.69 101 ARG A CA 1
ATOM 786 C C . ARG A 1 101 ? -5.714 2.993 -3.440 1.00 95.69 101 ARG A C 1
ATOM 788 O O . ARG A 1 101 ? -6.099 3.466 -4.508 1.00 95.69 101 ARG A O 1
ATOM 795 N N . ILE A 1 102 ? -5.020 1.860 -3.374 1.00 93.00 102 ILE A N 1
ATOM 796 C CA . ILE A 1 102 ? -4.625 1.048 -4.529 1.00 93.00 102 ILE A CA 1
ATOM 797 C C . ILE A 1 102 ? -5.359 -0.288 -4.600 1.00 93.00 102 ILE A C 1
ATOM 799 O O . ILE A 1 102 ? -5.387 -0.885 -5.675 1.00 93.00 102 ILE A O 1
ATOM 803 N N . ALA A 1 103 ? -5.952 -0.770 -3.513 1.00 91.31 103 ALA A N 1
ATOM 804 C CA . ALA A 1 103 ? -6.744 -1.991 -3.524 1.00 91.31 103 ALA A CA 1
ATOM 805 C C . ALA A 1 103 ? -7.741 -2.008 -2.366 1.00 91.31 103 ALA A C 1
ATOM 807 O O . ALA A 1 103 ? -7.565 -1.307 -1.370 1.00 91.31 103 ALA A O 1
ATOM 808 N N . VAL A 1 104 ? -8.751 -2.857 -2.519 1.00 91.31 104 VAL A N 1
ATOM 809 C CA . VAL A 1 104 ? -9.648 -3.297 -1.456 1.00 91.31 104 VAL A CA 1
ATOM 810 C C . VAL A 1 104 ? -9.577 -4.821 -1.443 1.00 91.31 104 VAL A C 1
ATOM 812 O O . VAL A 1 104 ? -9.637 -5.448 -2.503 1.00 91.31 104 VAL A O 1
ATOM 815 N N . VAL A 1 105 ? -9.344 -5.414 -0.274 1.00 90.12 105 VAL A N 1
ATOM 816 C CA . VAL A 1 105 ? -9.154 -6.860 -0.116 1.00 90.12 105 VAL A CA 1
ATOM 817 C C . VAL A 1 105 ? -10.184 -7.403 0.860 1.00 90.12 105 VAL A C 1
ATOM 819 O O . VAL A 1 105 ? -10.183 -7.020 2.026 1.00 90.12 105 VAL A O 1
ATOM 822 N N . HIS A 1 106 ? -11.013 -8.339 0.405 1.00 90.62 106 HIS A N 1
ATOM 823 C CA . HIS A 1 106 ? -11.923 -9.072 1.278 1.00 90.62 106 HIS A CA 1
ATOM 824 C C . HIS A 1 106 ? -11.136 -10.123 2.064 1.00 90.62 106 HIS A C 1
ATOM 826 O O . HIS A 1 106 ? -10.486 -10.999 1.492 1.00 90.62 106 HIS A O 1
ATOM 832 N N . LEU A 1 107 ? -11.165 -10.011 3.387 1.00 90.00 107 LEU A N 1
ATOM 833 C CA . LEU A 1 107 ? -10.505 -10.938 4.297 1.00 90.00 107 LEU A CA 1
ATOM 834 C C . LEU A 1 107 ? -11.462 -12.041 4.771 1.00 90.00 107 LEU A C 1
ATOM 836 O O . LEU A 1 107 ? -10.988 -13.052 5.266 1.00 90.00 107 LEU A O 1
ATOM 840 N N . GLY A 1 108 ? -12.775 -11.915 4.575 1.00 89.94 108 GLY A N 1
ATOM 841 C CA . GLY A 1 108 ? -13.750 -12.878 5.103 1.00 89.94 108 GLY A CA 1
ATOM 842 C C . GLY A 1 108 ? -13.913 -12.729 6.617 1.00 89.94 108 GLY A C 1
ATOM 843 O O . GLY A 1 108 ? -13.715 -11.638 7.143 1.00 89.94 108 GLY A O 1
ATOM 844 N N . ASP A 1 109 ? -14.257 -13.803 7.325 1.00 90.88 109 ASP A N 1
ATOM 845 C CA . ASP A 1 109 ? -14.702 -13.715 8.729 1.00 90.88 109 ASP A CA 1
ATOM 846 C C . ASP A 1 109 ? -13.580 -13.504 9.756 1.00 90.88 109 ASP A C 1
ATOM 848 O O . ASP A 1 109 ? -13.833 -13.047 10.869 1.00 90.88 109 ASP A O 1
ATOM 852 N N . ASP A 1 110 ? -12.337 -13.829 9.401 1.00 88.88 110 ASP A N 1
ATOM 853 C CA . ASP A 1 110 ? -11.183 -13.702 10.292 1.00 88.88 110 ASP A CA 1
ATOM 854 C C . ASP A 1 110 ? -10.108 -12.832 9.630 1.00 88.88 110 ASP A C 1
ATOM 856 O O . ASP A 1 110 ? -9.515 -13.267 8.645 1.00 88.88 110 ASP A O 1
ATOM 860 N N . PRO A 1 111 ? -9.792 -11.631 10.134 1.00 88.56 111 PRO A N 1
ATOM 861 C CA . PRO A 1 111 ? -8.805 -10.754 9.518 1.00 88.56 111 PRO A CA 1
ATOM 862 C C . PRO A 1 111 ? -7.355 -11.114 9.887 1.00 88.56 111 PRO A C 1
ATOM 864 O O . PRO A 1 111 ? -6.422 -10.460 9.411 1.00 88.56 111 PRO A O 1
ATOM 867 N N . VAL A 1 112 ? -7.131 -12.121 10.739 1.00 86.69 112 VAL A N 1
ATOM 868 C CA . VAL A 1 112 ? -5.802 -12.480 11.242 1.00 86.69 112 VAL A CA 1
ATOM 869 C C . VAL A 1 112 ? -4.918 -13.029 10.121 1.00 86.69 112 VAL A C 1
ATOM 871 O O . VAL A 1 112 ? -5.280 -13.917 9.346 1.00 86.69 112 VAL A O 1
ATOM 874 N N . ALA A 1 113 ? -3.695 -12.508 10.031 1.00 82.19 113 ALA A N 1
ATOM 875 C CA . ALA A 1 113 ? -2.705 -12.992 9.080 1.00 82.19 113 ALA A CA 1
ATOM 876 C C . ALA A 1 113 ? -2.038 -14.275 9.604 1.00 82.19 113 ALA A C 1
ATOM 878 O O . ALA A 1 113 ? -1.081 -14.210 10.373 1.00 82.19 113 ALA A O 1
ATOM 879 N N . VAL A 1 114 ? -2.527 -15.433 9.158 1.00 84.75 114 VAL A N 1
ATOM 880 C CA . VAL A 1 114 ? -1.954 -16.751 9.467 1.00 84.75 114 VAL A CA 1
ATOM 881 C C . VAL A 1 114 ? -1.202 -17.293 8.238 1.00 84.75 114 VAL A C 1
ATOM 883 O O . VAL A 1 114 ? -1.683 -17.133 7.110 1.00 84.75 114 VAL A O 1
ATOM 886 N N . PRO A 1 115 ? -0.005 -17.895 8.399 1.00 89.81 115 PRO A N 1
ATOM 887 C CA . PRO A 1 115 ? 0.721 -18.496 7.284 1.00 89.81 115 PRO A CA 1
ATOM 888 C C . PRO A 1 115 ? -0.096 -19.572 6.563 1.00 89.81 115 PRO A C 1
ATOM 890 O O . PRO A 1 115 ? -0.746 -20.394 7.202 1.00 89.81 115 PRO A O 1
ATOM 893 N N . TYR A 1 116 ? 0.010 -19.600 5.233 1.00 85.00 116 TYR A N 1
ATOM 894 C CA . TYR A 1 116 ? -0.615 -20.611 4.368 1.00 85.00 116 TYR A CA 1
ATOM 895 C C . TYR A 1 116 ? -2.151 -20.700 4.470 1.00 85.00 116 TYR A C 1
ATOM 897 O O . TYR A 1 116 ? -2.731 -21.731 4.140 1.00 85.00 116 TYR A O 1
ATOM 905 N N . THR A 1 117 ? -2.821 -19.621 4.886 1.00 83.06 117 THR A N 1
ATOM 906 C CA . THR A 1 117 ? -4.286 -19.509 4.850 1.00 83.06 117 THR A CA 1
ATOM 907 C C . THR A 1 117 ? -4.751 -18.924 3.522 1.00 83.06 117 THR A C 1
ATOM 909 O O . THR A 1 117 ? -4.257 -17.882 3.085 1.00 83.06 117 THR A O 1
ATOM 912 N N . GLU A 1 118 ? -5.713 -19.589 2.883 1.00 83.19 118 GLU A N 1
ATOM 913 C CA . GLU A 1 118 ? -6.313 -19.114 1.638 1.00 83.19 118 GLU A CA 1
ATOM 914 C C . GLU A 1 118 ? -7.113 -17.824 1.870 1.00 83.19 118 GLU A C 1
ATOM 916 O O . GLU A 1 118 ? -7.845 -17.688 2.850 1.00 83.19 118 GLU A O 1
ATOM 921 N N . ARG A 1 119 ? -6.952 -16.859 0.961 1.00 81.50 119 ARG A N 1
ATOM 922 C CA . ARG A 1 119 ? -7.697 -15.596 0.929 1.00 81.50 119 ARG A CA 1
ATOM 923 C C . ARG A 1 119 ? -8.120 -15.326 -0.506 1.00 81.50 119 ARG A C 1
ATOM 925 O O . ARG A 1 119 ? -7.311 -15.472 -1.423 1.00 81.50 119 ARG A O 1
ATOM 932 N N . HIS A 1 120 ? -9.351 -14.871 -0.701 1.00 76.88 120 HIS A N 1
ATOM 933 C CA . HIS A 1 120 ? -9.838 -14.485 -2.020 1.00 76.88 120 HIS A CA 1
ATOM 934 C C . HIS A 1 120 ? -9.598 -12.996 -2.245 1.00 76.88 120 HIS A C 1
ATOM 936 O O . HIS A 1 120 ? -10.146 -12.148 -1.548 1.00 76.88 120 HIS A O 1
ATOM 942 N N . VAL A 1 121 ? -8.775 -12.669 -3.240 1.00 77.31 121 VAL A N 1
ATOM 943 C CA . VAL A 1 121 ? -8.454 -11.282 -3.582 1.00 77.31 121 VAL A CA 1
ATOM 944 C C . VAL A 1 121 ? -8.935 -10.995 -4.995 1.00 77.31 121 VAL A C 1
ATOM 946 O O . VAL A 1 121 ? -8.436 -11.583 -5.954 1.00 77.31 121 VAL A O 1
ATOM 949 N N . ASN A 1 122 ? -9.865 -10.051 -5.141 1.00 77.75 122 ASN A N 1
ATOM 950 C CA . ASN A 1 122 ? -10.242 -9.536 -6.453 1.00 77.75 122 ASN A CA 1
ATOM 951 C C . ASN A 1 122 ? -9.185 -8.531 -6.937 1.00 77.75 122 ASN A C 1
ATOM 953 O O . ASN A 1 122 ? -9.288 -7.326 -6.713 1.00 77.75 122 ASN A O 1
ATOM 957 N N . ARG A 1 123 ? -8.119 -9.039 -7.560 1.00 78.00 123 ARG A N 1
ATOM 958 C CA . ARG A 1 123 ? -7.021 -8.228 -8.096 1.00 78.00 123 ARG A CA 1
ATOM 959 C C . ARG A 1 123 ? -6.718 -8.634 -9.527 1.00 78.00 123 ARG A C 1
ATOM 961 O O . ARG A 1 123 ? -6.491 -9.802 -9.815 1.00 78.00 123 ARG A O 1
ATOM 968 N N . GLY A 1 124 ? -6.606 -7.638 -10.399 1.00 85.50 124 GLY A N 1
ATOM 969 C CA . GLY A 1 124 ? -6.093 -7.814 -11.751 1.00 85.50 124 GLY A CA 1
ATOM 970 C C . GLY A 1 124 ? -5.050 -6.750 -12.073 1.00 85.50 124 GLY A C 1
ATOM 971 O O . GLY A 1 124 ? -5.331 -5.551 -11.996 1.00 85.50 124 GLY A O 1
ATOM 972 N N . ALA A 1 125 ? -3.841 -7.191 -12.406 1.00 88.19 125 ALA A N 1
ATOM 973 C CA . ALA A 1 125 ? -2.719 -6.343 -12.784 1.00 88.19 125 ALA A CA 1
ATOM 974 C C . ALA A 1 125 ? -1.856 -7.062 -13.825 1.00 88.19 125 ALA A C 1
ATOM 976 O O . ALA A 1 125 ? -1.702 -8.281 -13.766 1.00 88.19 125 ALA A O 1
ATOM 977 N N . VAL A 1 126 ? -1.284 -6.296 -14.752 1.00 92.75 126 VAL A N 1
ATOM 978 C CA . VAL A 1 126 ? -0.301 -6.793 -15.718 1.00 92.75 126 VAL A CA 1
ATOM 979 C C . VAL A 1 126 ? 1.085 -6.363 -15.256 1.00 92.75 126 VAL A C 1
ATOM 981 O O . VAL A 1 126 ? 1.336 -5.168 -15.091 1.00 92.75 126 VAL A O 1
ATOM 984 N N . PHE A 1 127 ? 1.978 -7.331 -15.066 1.00 94.38 127 PHE A N 1
ATOM 985 C CA . PHE A 1 127 ? 3.375 -7.104 -14.706 1.00 94.38 127 PHE A CA 1
ATOM 986 C C . PHE A 1 127 ? 4.287 -7.627 -15.809 1.00 94.38 127 PHE A C 1
ATOM 988 O O . PHE A 1 127 ? 4.030 -8.685 -16.382 1.00 94.38 127 PHE A O 1
ATOM 995 N N . PHE A 1 128 ? 5.350 -6.884 -16.091 1.00 95.94 128 PHE A N 1
ATOM 996 C CA . PHE A 1 128 ? 6.373 -7.250 -17.061 1.00 95.94 128 PHE A CA 1
ATOM 997 C C . PHE A 1 128 ? 7.661 -7.618 -16.332 1.00 95.94 128 PHE A C 1
ATOM 999 O O . PHE A 1 128 ? 8.044 -6.939 -15.377 1.00 95.94 128 PHE A O 1
ATOM 1006 N N . PHE A 1 129 ? 8.307 -8.681 -16.806 1.00 95.31 129 PHE A N 1
ATOM 1007 C CA . PHE A 1 129 ? 9.602 -9.155 -16.332 1.00 95.31 129 PHE A CA 1
ATOM 1008 C C . PHE A 1 129 ? 10.524 -9.321 -17.538 1.00 95.31 129 PHE A C 1
ATOM 1010 O O . PHE A 1 129 ? 10.190 -10.051 -18.472 1.00 95.31 129 PHE A O 1
ATOM 1017 N N . ASP A 1 130 ? 11.658 -8.635 -17.518 1.00 94.06 130 ASP A N 1
ATOM 1018 C CA . ASP A 1 130 ? 12.635 -8.631 -18.597 1.00 94.06 130 ASP A CA 1
ATOM 1019 C C . ASP A 1 130 ? 13.693 -9.711 -18.360 1.00 94.06 130 ASP A C 1
ATOM 1021 O O . ASP A 1 130 ? 14.243 -9.871 -17.268 1.00 94.06 130 ASP A O 1
ATOM 1025 N N . ALA A 1 131 ? 13.973 -10.494 -19.401 1.00 93.88 131 ALA A N 1
ATOM 1026 C CA . ALA A 1 131 ? 14.987 -11.534 -19.335 1.00 93.88 131 ALA A CA 1
ATOM 1027 C C . ALA A 1 131 ? 16.384 -10.909 -19.194 1.00 93.88 131 ALA A C 1
ATOM 1029 O O . ALA A 1 131 ? 16.763 -10.041 -19.977 1.00 93.88 131 ALA A O 1
ATOM 1030 N N . GLY A 1 132 ? 17.169 -11.393 -18.229 1.00 89.44 132 GLY A N 1
ATOM 1031 C CA . GLY A 1 132 ? 18.552 -10.951 -18.021 1.00 89.44 132 GLY A CA 1
ATOM 1032 C C . GLY A 1 132 ? 18.712 -9.631 -17.261 1.00 89.44 132 GLY A C 1
ATOM 1033 O O . GLY A 1 132 ? 19.849 -9.208 -17.064 1.00 89.44 132 GLY A O 1
ATOM 1034 N N . SER A 1 133 ? 17.622 -9.008 -16.803 1.00 77.38 133 SER A N 1
ATOM 1035 C CA . SER A 1 133 ? 17.686 -7.852 -15.904 1.00 77.38 133 SER A CA 1
ATOM 1036 C C . SER A 1 133 ? 18.001 -8.311 -14.467 1.00 77.38 133 SER A C 1
ATOM 1038 O O . SER A 1 133 ? 17.226 -9.109 -13.925 1.00 77.38 133 SER A O 1
ATOM 1040 N N . PRO A 1 134 ? 19.122 -7.867 -13.860 1.00 64.25 134 PRO A N 1
ATOM 1041 C CA . PRO A 1 134 ? 19.472 -8.188 -12.473 1.00 64.25 134 PRO A CA 1
ATOM 1042 C C . PRO A 1 134 ? 18.482 -7.557 -11.487 1.00 64.25 134 PRO A C 1
ATOM 1044 O O . PRO A 1 134 ? 18.191 -6.353 -11.636 1.00 64.25 134 PRO A O 1
#

Secondary structure (DSSP, 8-state):
----PPPPP-B---TT-EEEEEEEEEEETTEEEEEEEE-TTT----HHHHTT--HHHHHHHHT-SEEEEEEEEE---SEEEEESS-----EEEETTEEEEEEEEEEEET-----TT--------EEEE--TT--

Foldseek 3Di:
DPPPDDFDFPFFAQFFQWKKWKWFWAQDPQAIKTFIWMCPPPDSCDPVQLVPADFVVVNVVVVGPTIDIGDRDGDRFGTWTDWPDDDDWDWDAGSNRTITGGAMFGAGHDVDDDPPDDGDGPGDIDTHHDPPDD